Protein AF-A0A9E1S260-F1 (afdb_monomer_lite)

Sequence (107 aa):
MAHVCSTALVRCMDFRLGSAVREYLEANNLYNDVDIISLAGAAKDIAQTDDSVAETQVDLSKKLHDIKTVILMNHTDCGGYGGRAAFDSDEAEREGHVADMRAAKAK

Foldseek 3Di:
DQQAAAEEEFEEQDPVCVVVVQVVCVVVVRVSRYHYHYHAPGLLQLLPDDPGPNVVVVVVNCVRHVYDYYHTDYDAQGVSCVGPVNAPDPVRRVVVSVVSNVSSVVD

Secondary structure (DSSP, 8-state):
-----SEEEEEE--GGGHHHHHHHHHHTT-TTSEEEEEETTTHHHHHH-TT-HHHHHHHHHHHHH---EEEEE--SS-GGGT-GGGSSSHHHHHHHHHHHHHHHHT-

Structure (mmCIF, N/CA/C/O backbone):
data_AF-A0A9E1S260-F1
#
_entry.id   AF-A0A9E1S260-F1
#
loop_
_atom_site.group_PDB
_atom_site.id
_atom_site.type_symbol
_atom_site.label_atom_id
_atom_site.label_alt_id
_atom_site.label_comp_id
_atom_site.label_asym_id
_atom_site.label_entity_id
_atom_site.label_seq_id
_atom_site.pdbx_PDB_ins_code
_atom_site.Cartn_x
_atom_site.Cartn_y
_atom_site.Cartn_z
_atom_site.occupancy
_atom_site.B_iso_or_equiv
_atom_site.auth_seq_id
_atom_site.auth_comp_id
_atom_site.auth_asym_id
_atom_site.auth_atom_id
_atom_site.pdbx_PDB_model_num
ATOM 1 N N . MET A 1 1 ? -17.885 10.701 20.171 1.00 54.41 1 MET A N 1
ATOM 2 C CA . MET A 1 1 ? -18.182 9.776 19.057 1.00 54.41 1 MET A CA 1
ATOM 3 C C . MET A 1 1 ? -16.866 9.141 18.661 1.00 54.41 1 MET A C 1
ATOM 5 O O . MET A 1 1 ? -15.890 9.873 18.586 1.00 54.41 1 MET A O 1
ATOM 9 N N . ALA A 1 2 ? -16.804 7.817 18.529 1.00 75.38 2 ALA A N 1
ATOM 10 C CA . ALA A 1 2 ? -15.594 7.166 18.034 1.00 75.38 2 ALA A CA 1
ATOM 11 C C . ALA A 1 2 ? -15.481 7.452 16.528 1.00 75.38 2 ALA A C 1
ATOM 13 O O . ALA A 1 2 ? -16.456 7.263 15.803 1.00 75.38 2 ALA A O 1
ATOM 14 N N . HIS A 1 3 ? -14.337 7.970 16.086 1.00 89.62 3 HIS A N 1
ATOM 15 C CA . HIS A 1 3 ? -14.025 8.117 14.667 1.00 89.62 3 HIS A CA 1
ATOM 16 C C . HIS A 1 3 ? -13.455 6.777 14.209 1.00 89.62 3 HIS A C 1
ATOM 18 O O . HIS A 1 3 ? -12.332 6.456 14.576 1.00 89.62 3 HIS A O 1
ATOM 24 N N . VAL A 1 4 ? -14.256 5.966 13.516 1.00 95.94 4 VAL A N 1
ATOM 25 C CA . VAL A 1 4 ? -13.876 4.606 13.100 1.00 95.94 4 VAL A CA 1
ATOM 26 C C . VAL A 1 4 ? -13.936 4.463 11.587 1.00 95.94 4 VAL A C 1
ATOM 28 O O . VAL A 1 4 ? -14.765 5.110 10.945 1.00 95.94 4 VAL A O 1
ATOM 31 N N . CYS A 1 5 ? -13.082 3.599 11.046 1.00 97.56 5 CYS A N 1
ATOM 32 C CA . CYS A 1 5 ? -13.127 3.142 9.662 1.00 97.56 5 CYS A CA 1
ATOM 33 C C . CYS A 1 5 ? -12.749 1.655 9.595 1.00 97.56 5 CYS A C 1
ATOM 35 O O . CYS A 1 5 ? -12.071 1.129 10.477 1.00 97.56 5 CYS A O 1
ATOM 37 N N . SER A 1 6 ? -13.214 0.939 8.575 1.00 97.75 6 SER A N 1
ATOM 38 C CA . SER A 1 6 ? -13.003 -0.510 8.477 1.00 97.75 6 SER A CA 1
ATOM 39 C C . SER A 1 6 ? -11.618 -0.891 7.955 1.00 97.75 6 SER A C 1
ATOM 41 O O . SER A 1 6 ? -11.148 -2.007 8.211 1.00 97.75 6 SER A O 1
ATOM 43 N N . THR A 1 7 ? -10.970 0.009 7.213 1.00 98.56 7 THR A N 1
ATOM 44 C CA . THR A 1 7 ? -9.842 -0.338 6.346 1.00 98.56 7 THR A CA 1
ATOM 45 C C . THR A 1 7 ? -8.699 0.671 6.440 1.00 98.56 7 THR A C 1
ATOM 47 O O . THR A 1 7 ? -8.925 1.871 6.534 1.00 98.56 7 THR A O 1
ATOM 50 N N . ALA A 1 8 ? -7.458 0.202 6.321 1.00 98.50 8 ALA A N 1
ATOM 51 C CA . ALA A 1 8 ? -6.319 1.038 5.951 1.00 98.50 8 ALA A CA 1
ATOM 52 C C . ALA A 1 8 ? -5.777 0.624 4.580 1.00 98.50 8 ALA A C 1
ATOM 54 O O . ALA A 1 8 ? -5.583 -0.559 4.304 1.00 98.50 8 ALA A O 1
ATOM 55 N N . LEU A 1 9 ? -5.514 1.602 3.720 1.00 98.62 9 LEU A N 1
ATOM 56 C CA . LEU A 1 9 ? -4.864 1.431 2.427 1.00 98.62 9 LEU A CA 1
ATOM 57 C C . LEU A 1 9 ? -3.422 1.930 2.518 1.00 98.62 9 LEU A C 1
ATOM 59 O O . LEU A 1 9 ? -3.195 3.126 2.685 1.00 98.62 9 LEU A O 1
ATOM 63 N N . VAL A 1 10 ? -2.455 1.039 2.321 1.00 98.38 10 VAL A N 1
ATOM 64 C CA . VAL A 1 10 ? -1.041 1.384 2.150 1.00 98.38 10 VAL A CA 1
ATOM 65 C C . VAL A 1 10 ? -0.737 1.472 0.658 1.00 98.38 10 VAL A C 1
ATOM 67 O O . VAL A 1 10 ? -0.812 0.473 -0.062 1.00 98.38 10 VAL A O 1
ATOM 70 N N . ARG A 1 11 ? -0.389 2.671 0.182 1.00 97.69 11 ARG A N 1
ATOM 71 C CA . ARG A 1 11 ? -0.106 2.948 -1.234 1.00 97.69 11 ARG A CA 1
ATOM 72 C C . ARG A 1 11 ? 1.161 3.773 -1.435 1.00 97.69 11 ARG A C 1
ATOM 74 O O . ARG A 1 11 ? 1.639 4.453 -0.528 1.00 97.69 11 ARG A O 1
ATOM 81 N N . CYS A 1 12 ? 1.671 3.766 -2.668 1.00 97.69 12 CYS A N 1
ATOM 82 C CA . CYS A 1 12 ? 2.818 4.601 -3.027 1.00 97.69 12 CYS A CA 1
ATOM 83 C C . CYS A 1 12 ? 2.397 6.069 -3.039 1.00 97.69 12 CYS A C 1
ATOM 85 O O . CYS A 1 12 ? 1.310 6.333 -3.529 1.00 97.69 12 CYS A O 1
ATOM 87 N N . MET A 1 13 ? 3.226 7.029 -2.632 1.00 97.38 13 MET A N 1
ATOM 88 C CA . MET A 1 13 ? 2.895 8.468 -2.692 1.00 97.38 13 MET A CA 1
ATOM 89 C C . MET A 1 13 ? 2.806 9.090 -4.097 1.00 97.38 13 MET A C 1
ATOM 91 O O . MET A 1 13 ? 2.535 10.280 -4.231 1.00 97.38 13 MET A O 1
ATOM 95 N N . ASP A 1 14 ? 3.020 8.298 -5.147 1.00 97.81 14 ASP A N 1
ATOM 96 C CA . ASP A 1 14 ? 3.030 8.746 -6.539 1.00 97.81 14 ASP A CA 1
ATOM 97 C C . ASP A 1 14 ? 1.732 9.472 -6.949 1.00 97.81 14 ASP A C 1
ATOM 99 O O . ASP A 1 14 ? 0.638 8.900 -6.949 1.00 97.81 14 ASP A O 1
ATOM 103 N N . PHE A 1 15 ? 1.828 10.750 -7.319 1.00 96.75 15 PHE A N 1
ATOM 104 C CA . PHE A 1 15 ? 0.655 11.579 -7.618 1.00 96.75 15 PHE A CA 1
ATOM 105 C C . PHE A 1 15 ? -0.159 11.074 -8.823 1.00 96.75 15 PHE A C 1
ATOM 107 O O . PHE A 1 15 ? -1.346 11.387 -8.923 1.00 96.75 15 PHE A O 1
ATOM 114 N N . ARG A 1 16 ? 0.439 10.260 -9.706 1.00 97.12 16 ARG A N 1
ATOM 115 C CA . ARG A 1 16 ? -0.215 9.712 -10.907 1.00 97.12 16 ARG A CA 1
ATOM 116 C C . ARG A 1 16 ? -1.378 8.770 -10.573 1.00 97.12 16 ARG A C 1
ATOM 118 O O . ARG A 1 16 ? -2.234 8.542 -11.417 1.00 97.12 16 ARG A O 1
ATOM 125 N N . LEU A 1 17 ? -1.431 8.241 -9.349 1.00 96.94 17 LEU A N 1
ATOM 126 C CA . LEU A 1 17 ? -2.393 7.205 -8.951 1.00 96.94 17 LEU A CA 1
ATOM 127 C C . LEU A 1 17 ? -3.707 7.751 -8.376 1.00 96.94 17 LEU A C 1
ATOM 129 O O . LEU A 1 17 ? -4.602 6.968 -8.073 1.00 96.94 17 LEU A O 1
ATOM 133 N N . GLY A 1 18 ? -3.831 9.068 -8.174 1.00 96.56 18 GLY A N 1
ATOM 134 C CA . GLY A 1 18 ? -4.938 9.652 -7.405 1.00 96.56 18 GLY A CA 1
ATOM 135 C C . GLY A 1 18 ? -6.335 9.267 -7.908 1.00 96.56 18 GLY A C 1
ATOM 136 O O . GLY A 1 18 ? -7.182 8.879 -7.105 1.00 96.56 18 GLY A O 1
ATOM 137 N N . SER A 1 19 ? -6.567 9.329 -9.224 1.00 97.62 19 SER A N 1
ATOM 138 C CA . SER A 1 19 ? -7.852 8.952 -9.831 1.00 97.62 19 SER A CA 1
ATOM 139 C C . SER A 1 19 ? -8.129 7.456 -9.705 1.00 97.62 19 SER A C 1
ATOM 141 O O . SER A 1 19 ? -9.170 7.078 -9.180 1.00 97.62 19 SER A O 1
ATOM 143 N N . ALA A 1 20 ? -7.171 6.610 -10.090 1.00 97.56 20 ALA A N 1
ATOM 144 C CA . ALA A 1 20 ? -7.318 5.156 -10.046 1.00 97.56 20 ALA A CA 1
ATOM 145 C C . ALA A 1 20 ? -7.564 4.630 -8.619 1.00 97.56 20 ALA A C 1
ATOM 147 O O . ALA A 1 20 ? -8.391 3.745 -8.412 1.00 97.56 20 ALA A O 1
ATOM 148 N N . VAL A 1 21 ? -6.888 5.204 -7.615 1.00 97.94 21 VAL A N 1
ATOM 149 C CA . VAL A 1 21 ? -7.112 4.865 -6.199 1.00 97.94 21 VAL A CA 1
ATOM 150 C C . VAL A 1 21 ? -8.523 5.249 -5.771 1.00 97.94 21 VAL A C 1
ATOM 152 O O . VAL A 1 21 ? -9.204 4.453 -5.129 1.00 97.94 21 VAL A O 1
ATOM 155 N N . ARG A 1 22 ? -8.982 6.454 -6.127 1.00 97.94 22 ARG A N 1
ATOM 156 C CA . ARG A 1 22 ? -10.341 6.898 -5.807 1.00 97.94 22 ARG A CA 1
ATOM 157 C C . ARG A 1 22 ? -11.387 5.978 -6.435 1.00 97.94 22 ARG A C 1
ATOM 159 O O . ARG A 1 22 ? -12.277 5.528 -5.724 1.00 97.94 22 ARG A O 1
ATOM 166 N N . GLU A 1 23 ? -11.251 5.682 -7.724 1.00 98.38 23 GLU A N 1
ATOM 167 C CA . GLU A 1 23 ? -12.161 4.794 -8.455 1.00 98.38 23 GLU A CA 1
ATOM 168 C C . GLU A 1 23 ? -12.214 3.401 -7.817 1.00 98.38 23 GLU A C 1
ATOM 170 O O . GLU A 1 23 ? -13.298 2.862 -7.601 1.00 98.38 23 GLU A O 1
ATOM 175 N N . TYR A 1 24 ? -11.061 2.842 -7.433 1.00 98.44 24 TYR A N 1
ATOM 176 C CA . TYR A 1 24 ? -10.999 1.573 -6.707 1.00 98.44 24 TYR A CA 1
ATOM 177 C C . TYR A 1 24 ? -11.749 1.638 -5.369 1.00 98.44 24 TYR A C 1
ATOM 179 O O . TYR A 1 24 ? -12.520 0.733 -5.050 1.00 98.44 24 TYR A O 1
ATOM 187 N N . LEU A 1 25 ? -11.546 2.695 -4.577 1.00 98.44 25 LEU A N 1
ATOM 188 C CA . LEU A 1 25 ? -12.208 2.848 -3.280 1.00 98.44 25 LEU A CA 1
ATOM 189 C C . LEU A 1 25 ? -13.726 3.008 -3.425 1.00 98.44 25 LEU A C 1
ATOM 191 O O . LEU A 1 25 ? -14.474 2.379 -2.680 1.00 98.44 25 LEU A O 1
ATOM 195 N N . GLU A 1 26 ? -14.188 3.812 -4.383 1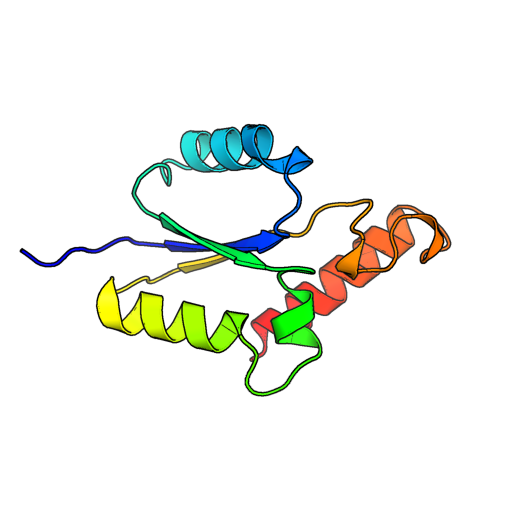.00 98.44 26 GLU A N 1
ATOM 196 C CA . GLU A 1 26 ? -15.616 3.993 -4.668 1.00 98.44 26 GLU A CA 1
ATOM 197 C C . GLU A 1 26 ? -16.255 2.676 -5.138 1.00 98.44 26 GLU A C 1
ATOM 199 O O . GLU A 1 26 ? -17.275 2.264 -4.587 1.00 98.44 26 GLU A O 1
ATOM 204 N N . ALA A 1 27 ? -15.615 1.956 -6.068 1.00 98.38 27 ALA A N 1
ATOM 205 C CA . ALA A 1 27 ? -16.106 0.673 -6.579 1.00 98.38 27 ALA A CA 1
ATOM 206 C C . ALA A 1 27 ? -16.219 -0.419 -5.498 1.00 98.38 27 ALA A C 1
ATOM 208 O O . ALA A 1 27 ? -17.024 -1.339 -5.634 1.00 98.38 27 ALA A O 1
ATOM 209 N N . ASN A 1 28 ? -15.435 -0.313 -4.421 1.00 98.00 28 ASN A N 1
ATOM 210 C CA . ASN A 1 28 ? -15.451 -1.250 -3.296 1.00 98.00 28 ASN A CA 1
ATOM 211 C C . ASN A 1 28 ? -16.228 -0.730 -2.070 1.00 98.00 28 ASN A C 1
ATOM 213 O O . ASN A 1 28 ? -16.196 -1.375 -1.027 1.00 98.00 28 ASN A O 1
ATOM 217 N N . ASN A 1 29 ? -16.942 0.401 -2.173 1.00 97.88 29 ASN A N 1
ATOM 218 C CA . ASN A 1 29 ? -17.642 1.058 -1.054 1.00 97.88 29 ASN A CA 1
ATOM 219 C C . ASN A 1 29 ? -16.732 1.411 0.140 1.00 97.88 29 ASN A C 1
ATOM 221 O O . ASN A 1 29 ? -17.187 1.477 1.277 1.00 97.88 29 ASN A O 1
ATOM 225 N N . LEU A 1 30 ? -15.447 1.648 -0.121 1.00 98.00 30 LEU A N 1
ATOM 226 C CA . LEU A 1 30 ? -14.448 2.031 0.880 1.00 98.00 30 LEU A CA 1
ATOM 227 C C . LEU A 1 30 ? -14.213 3.544 0.917 1.00 98.00 30 LEU A C 1
ATOM 229 O O . LEU A 1 30 ? -13.504 4.047 1.785 1.00 98.00 30 LEU A O 1
ATOM 233 N N . TYR A 1 31 ? -14.770 4.295 -0.036 1.00 95.31 31 TYR A N 1
ATOM 234 C CA . TYR A 1 31 ? -14.636 5.747 -0.069 1.00 95.31 31 TYR A CA 1
ATOM 235 C C . TYR A 1 31 ? -15.288 6.368 1.180 1.00 95.31 31 TYR A C 1
ATOM 237 O O . TYR A 1 31 ? -16.496 6.255 1.372 1.00 95.31 31 TYR A O 1
ATOM 245 N N . ASN A 1 32 ? -14.477 7.032 2.014 1.00 95.62 32 ASN A N 1
ATOM 246 C CA . ASN A 1 32 ? -14.793 7.519 3.373 1.00 95.62 32 ASN A CA 1
ATOM 247 C C . ASN A 1 32 ? -14.861 6.459 4.493 1.00 95.62 32 ASN A C 1
ATOM 249 O O . ASN A 1 32 ? -15.175 6.819 5.623 1.00 95.62 32 ASN A O 1
ATOM 253 N N . ASP A 1 33 ? -14.527 5.198 4.221 1.00 97.75 33 ASP A N 1
ATOM 254 C CA . ASP A 1 33 ? -14.385 4.126 5.223 1.00 97.75 33 ASP A CA 1
ATOM 255 C C . ASP A 1 33 ? -12.956 3.546 5.204 1.00 97.75 33 ASP A C 1
ATOM 257 O O . ASP A 1 33 ? -12.726 2.339 5.313 1.00 97.75 33 ASP A O 1
ATOM 261 N N . VAL A 1 34 ? -11.970 4.427 4.998 1.00 98.38 34 VAL A N 1
ATOM 262 C CA . VAL A 1 34 ? -10.570 4.040 4.823 1.00 98.38 34 VAL A CA 1
ATOM 263 C C . VAL A 1 34 ? -9.597 5.114 5.307 1.00 98.38 34 VAL A C 1
ATOM 265 O O . VAL A 1 34 ? -9.750 6.292 4.982 1.00 98.38 34 VAL A O 1
ATOM 268 N N . ASP A 1 35 ? -8.545 4.694 6.004 1.00 98.44 35 ASP A N 1
ATOM 269 C CA . ASP A 1 35 ? -7.340 5.499 6.205 1.00 98.44 35 ASP A CA 1
ATOM 270 C C . ASP A 1 35 ? -6.372 5.297 5.037 1.00 98.44 35 ASP A C 1
ATOM 272 O O . ASP A 1 35 ? -6.018 4.168 4.700 1.00 98.44 35 ASP A O 1
ATOM 276 N N . ILE A 1 36 ? -5.906 6.380 4.411 1.00 98.06 36 ILE A N 1
ATOM 277 C CA . ILE A 1 36 ? -4.966 6.302 3.283 1.00 98.06 36 ILE A CA 1
ATOM 278 C C . ILE A 1 36 ? -3.558 6.637 3.771 1.00 98.06 36 ILE A C 1
ATOM 280 O O . ILE A 1 36 ? -3.226 7.796 4.017 1.00 98.06 36 ILE A O 1
ATOM 284 N N . ILE A 1 37 ? -2.712 5.616 3.850 1.00 98.25 37 ILE A N 1
ATOM 285 C CA . ILE A 1 37 ? -1.308 5.717 4.235 1.00 98.25 37 ILE A CA 1
ATOM 286 C C . ILE A 1 37 ? -0.476 5.755 2.949 1.00 98.25 37 ILE A C 1
ATOM 288 O O . ILE A 1 37 ? -0.472 4.817 2.150 1.00 98.25 37 ILE A O 1
ATOM 292 N N . SER A 1 38 ? 0.207 6.875 2.723 1.00 97.50 38 SER A N 1
ATOM 293 C CA . SER A 1 38 ? 0.846 7.197 1.446 1.00 97.50 38 SER A CA 1
ATOM 294 C C . SER A 1 38 ? 2.343 7.448 1.630 1.00 97.50 38 SER A C 1
ATOM 296 O O . SER A 1 38 ? 2.731 8.489 2.154 1.00 97.50 38 SER A O 1
ATOM 298 N N . LEU A 1 39 ? 3.181 6.511 1.179 1.00 96.38 39 LEU A N 1
ATOM 299 C CA . LEU A 1 39 ? 4.641 6.527 1.367 1.00 96.38 39 LEU A CA 1
ATOM 300 C C . LEU A 1 39 ? 5.388 6.031 0.123 1.00 96.38 39 LEU A C 1
ATOM 302 O O . LEU A 1 39 ? 4.813 5.359 -0.724 1.00 96.38 39 LEU A O 1
ATOM 306 N N . ALA A 1 40 ? 6.670 6.359 -0.031 1.00 96.06 40 ALA A N 1
ATOM 307 C CA . ALA A 1 40 ? 7.467 5.863 -1.156 1.00 96.06 40 ALA A CA 1
ATOM 308 C C . ALA A 1 40 ? 7.577 4.325 -1.120 1.00 96.06 40 ALA A C 1
ATOM 310 O O . ALA A 1 40 ? 7.920 3.757 -0.092 1.00 96.06 40 ALA A O 1
ATOM 311 N N . GLY A 1 41 ? 7.292 3.641 -2.233 1.00 92.81 41 GLY A N 1
ATOM 312 C CA . GLY A 1 41 ? 7.455 2.181 -2.336 1.00 92.81 41 GLY A CA 1
ATOM 313 C C . GLY A 1 41 ? 6.373 1.328 -1.653 1.00 92.81 41 GLY A C 1
ATOM 314 O O . GLY A 1 41 ? 6.340 0.122 -1.892 1.00 92.81 41 GLY A O 1
ATOM 315 N N . ALA A 1 42 ? 5.446 1.925 -0.893 1.00 94.50 42 ALA A N 1
ATOM 316 C CA . ALA A 1 42 ? 4.274 1.248 -0.322 1.00 94.50 42 ALA A CA 1
ATOM 317 C C . ALA A 1 42 ? 4.629 -0.036 0.454 1.00 94.50 42 ALA A C 1
ATOM 319 O O . ALA A 1 42 ? 5.313 0.030 1.469 1.00 94.50 42 ALA A O 1
ATOM 320 N N . ALA A 1 43 ? 4.206 -1.205 -0.045 1.00 95.50 43 ALA A N 1
ATOM 321 C CA . ALA A 1 43 ? 4.479 -2.507 0.562 1.00 95.50 43 ALA A CA 1
ATOM 322 C C . ALA A 1 43 ? 5.979 -2.816 0.705 1.00 95.50 43 ALA A C 1
ATOM 324 O O . ALA A 1 43 ? 6.345 -3.614 1.562 1.00 95.50 43 ALA A O 1
ATOM 325 N N . LYS A 1 44 ? 6.841 -2.170 -0.096 1.00 96.69 44 LYS A N 1
ATOM 326 C CA . LYS A 1 44 ? 8.299 -2.318 -0.001 1.00 96.69 44 LYS A CA 1
ATOM 327 C C . LYS A 1 44 ? 8.826 -1.925 1.375 1.00 96.69 44 LYS A C 1
ATOM 329 O O . LYS A 1 44 ? 9.722 -2.589 1.880 1.00 96.69 44 LYS A O 1
ATOM 334 N N . ASP A 1 45 ? 8.269 -0.863 1.961 1.00 96.56 45 ASP A N 1
ATOM 335 C CA . ASP A 1 45 ? 8.684 -0.365 3.276 1.00 96.56 45 ASP A CA 1
ATOM 336 C C . ASP A 1 45 ? 8.502 -1.453 4.341 1.00 96.56 45 ASP A C 1
ATOM 338 O O . ASP A 1 45 ? 9.443 -1.784 5.047 1.00 96.56 45 ASP A O 1
ATOM 342 N N . ILE A 1 46 ? 7.336 -2.104 4.352 1.00 96.38 46 ILE A N 1
ATOM 343 C CA . ILE A 1 46 ? 7.031 -3.221 5.259 1.00 96.38 46 ILE A CA 1
ATOM 344 C C . ILE A 1 46 ? 7.915 -4.437 4.943 1.00 96.38 46 ILE A C 1
ATOM 346 O O . ILE A 1 46 ? 8.482 -5.068 5.833 1.00 96.38 46 ILE A O 1
ATOM 350 N N . ALA A 1 47 ? 8.033 -4.790 3.662 1.00 96.94 47 ALA A N 1
ATOM 351 C CA . ALA A 1 47 ? 8.720 -6.005 3.236 1.00 96.94 47 ALA A CA 1
ATOM 352 C C . ALA A 1 47 ? 10.229 -5.985 3.526 1.00 96.94 47 ALA A C 1
ATOM 354 O O . ALA A 1 47 ? 10.802 -7.033 3.818 1.00 96.94 47 ALA A O 1
ATOM 355 N N . GLN A 1 48 ? 10.871 -4.818 3.423 1.00 95.44 48 GLN A N 1
ATOM 356 C CA . GLN A 1 48 ? 12.334 -4.695 3.403 1.00 95.44 48 GLN A CA 1
ATOM 357 C C . GLN A 1 48 ? 12.915 -3.907 4.583 1.00 95.44 48 GLN A C 1
ATOM 359 O O . GLN A 1 48 ? 14.136 -3.884 4.741 1.00 95.44 48 GLN A O 1
ATOM 364 N N . THR A 1 49 ? 12.072 -3.292 5.415 1.00 94.81 49 THR A N 1
ATOM 365 C CA . THR A 1 49 ? 12.489 -2.544 6.606 1.00 94.81 49 THR A CA 1
ATOM 366 C C . THR A 1 49 ? 11.843 -3.156 7.843 1.00 94.81 49 THR A C 1
ATOM 368 O O . THR A 1 49 ? 10.658 -3.483 7.829 1.00 94.81 49 THR A O 1
ATOM 371 N N . ASP A 1 50 ? 12.612 -3.326 8.915 1.00 91.50 50 ASP A N 1
ATOM 372 C CA . ASP A 1 50 ? 12.068 -3.667 10.232 1.00 91.50 50 ASP A CA 1
ATOM 373 C C . ASP A 1 50 ? 11.623 -2.393 10.953 1.00 91.50 50 ASP A C 1
ATOM 375 O O . ASP A 1 50 ? 12.260 -1.349 10.804 1.00 91.50 50 ASP A O 1
ATOM 379 N N . ASP A 1 51 ? 10.527 -2.474 11.711 1.00 89.31 51 ASP A N 1
ATOM 380 C CA . ASP A 1 51 ? 9.879 -1.318 12.347 1.00 89.31 51 ASP A CA 1
ATOM 381 C C . ASP A 1 51 ? 9.545 -0.207 11.332 1.00 89.31 51 ASP A C 1
ATOM 383 O O . ASP A 1 51 ? 9.835 0.979 11.532 1.00 89.31 51 ASP A O 1
ATOM 387 N N . SER A 1 52 ? 8.956 -0.601 10.198 1.00 95.75 52 SER A N 1
ATOM 388 C CA . SER A 1 52 ? 8.704 0.307 9.083 1.00 95.75 52 SER A CA 1
ATOM 389 C C . SER A 1 52 ? 7.724 1.433 9.446 1.00 95.75 52 SER A C 1
ATOM 391 O O . SER A 1 52 ? 6.882 1.333 10.353 1.00 95.75 52 SER A O 1
ATOM 393 N N . VAL A 1 53 ? 7.800 2.545 8.706 1.00 96.19 53 VAL A N 1
ATOM 394 C CA . VAL A 1 53 ? 6.868 3.667 8.896 1.00 96.19 53 VAL A CA 1
ATOM 395 C C . VAL A 1 53 ? 5.449 3.211 8.568 1.00 96.19 53 VAL A C 1
ATOM 397 O O . VAL A 1 53 ? 4.509 3.580 9.273 1.00 96.19 53 VAL A O 1
ATOM 400 N N . ALA A 1 54 ? 5.289 2.386 7.533 1.00 97.12 54 ALA A N 1
ATOM 401 C CA . ALA A 1 54 ? 4.006 1.809 7.163 1.00 97.12 54 ALA A CA 1
ATOM 402 C C . ALA A 1 54 ? 3.390 0.961 8.288 1.00 97.12 54 ALA A C 1
ATOM 404 O O . ALA A 1 54 ? 2.224 1.183 8.614 1.00 97.12 54 ALA A O 1
ATOM 405 N N . GLU A 1 55 ? 4.152 0.059 8.917 1.00 96.75 55 GLU A N 1
ATOM 406 C CA . GLU A 1 55 ? 3.681 -0.734 10.068 1.00 96.75 55 GLU A CA 1
ATOM 407 C C . GLU A 1 55 ? 3.236 0.172 11.218 1.00 96.75 55 GLU A C 1
ATOM 409 O O . GLU A 1 55 ? 2.119 0.046 11.718 1.00 96.75 55 GLU A O 1
ATOM 414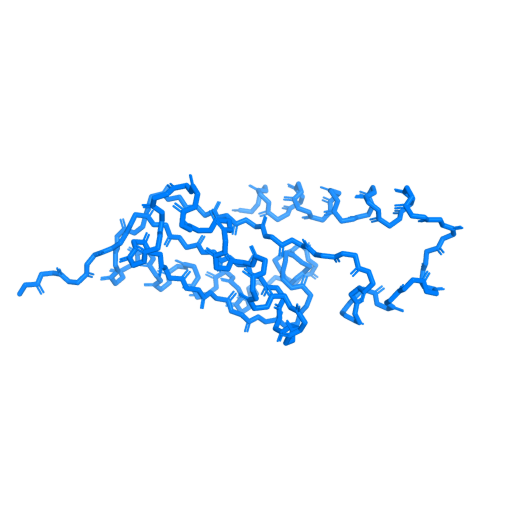 N N . THR A 1 56 ? 4.054 1.174 11.551 1.0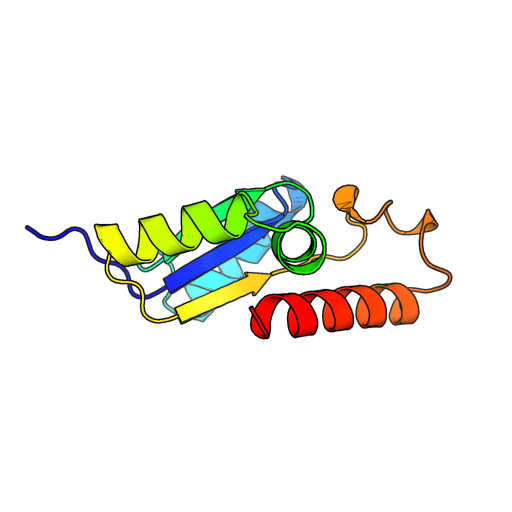0 97.38 56 THR A N 1
ATOM 415 C CA . THR A 1 56 ? 3.740 2.135 12.616 1.00 97.38 56 THR A CA 1
ATOM 416 C C . THR A 1 56 ? 2.422 2.878 12.356 1.00 97.38 56 THR A C 1
ATOM 418 O O . THR A 1 56 ? 1.632 3.101 13.277 1.00 97.38 56 THR A O 1
ATOM 421 N N . GLN A 1 57 ? 2.154 3.279 11.108 1.00 98.06 57 GLN A N 1
ATOM 422 C CA . GLN A 1 57 ? 0.905 3.961 10.751 1.00 98.06 57 GLN A CA 1
ATOM 423 C C . GLN A 1 57 ? -0.299 3.010 10.723 1.00 98.06 57 GLN A C 1
ATOM 425 O O . GLN A 1 57 ? -1.391 3.408 11.127 1.00 98.06 57 GLN A O 1
ATOM 430 N N . VAL A 1 58 ? -0.116 1.759 10.290 1.00 97.69 58 VAL A N 1
ATOM 431 C CA . VAL A 1 58 ? -1.167 0.729 10.340 1.00 97.69 58 VAL A CA 1
ATOM 432 C C . VAL A 1 58 ? -1.560 0.433 11.788 1.00 97.69 58 VAL A C 1
ATOM 434 O O . VAL A 1 58 ? -2.751 0.407 12.105 1.00 97.69 58 VAL A O 1
ATOM 437 N N . ASP A 1 59 ? -0.589 0.296 12.689 1.00 97.38 59 ASP A N 1
ATOM 438 C CA . ASP A 1 59 ? -0.845 0.103 14.119 1.00 97.38 59 ASP A CA 1
ATOM 439 C C . ASP A 1 59 ? -1.569 1.296 14.743 1.00 97.38 59 ASP A C 1
ATOM 441 O O . ASP A 1 59 ? -2.481 1.131 15.563 1.00 97.38 59 ASP A O 1
ATOM 445 N N . LEU A 1 60 ? -1.209 2.513 14.331 1.00 97.75 60 LEU A N 1
ATOM 446 C CA . LEU A 1 60 ? -1.895 3.719 14.772 1.00 97.75 60 LEU A CA 1
ATOM 447 C C . LEU A 1 60 ? -3.345 3.760 14.273 1.00 97.75 60 LEU A C 1
ATOM 449 O O . LEU A 1 60 ? -4.244 4.0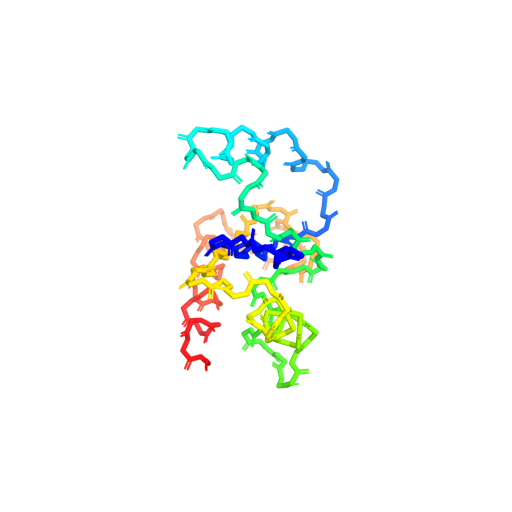42 15.065 1.00 97.75 60 LEU A O 1
ATOM 453 N N . SER A 1 61 ? -3.579 3.430 13.002 1.00 97.94 61 SER A N 1
ATOM 454 C CA . SER A 1 61 ? -4.917 3.323 12.408 1.00 97.94 61 SER A CA 1
ATOM 455 C C . SER A 1 61 ? -5.768 2.279 13.142 1.00 97.94 61 SER A C 1
ATOM 457 O O . SER A 1 61 ? -6.896 2.561 13.548 1.00 97.94 61 SER A O 1
ATOM 459 N N . LYS A 1 62 ? -5.197 1.110 13.465 1.00 97.69 62 LYS A N 1
ATOM 460 C CA . LYS A 1 62 ? -5.856 0.074 14.278 1.00 97.69 62 LYS A CA 1
ATOM 461 C C . LYS A 1 62 ? -6.215 0.579 15.671 1.00 97.69 62 LYS A C 1
ATOM 463 O O . LYS A 1 62 ? -7.310 0.320 16.158 1.00 97.69 62 LYS A O 1
ATOM 468 N N . LYS A 1 63 ? -5.307 1.306 16.321 1.00 97.56 63 LYS A N 1
ATOM 469 C CA . LYS A 1 63 ? -5.517 1.834 17.673 1.00 97.56 63 LYS A CA 1
ATOM 470 C C . LYS A 1 63 ? -6.558 2.954 17.721 1.00 97.56 63 LYS A C 1
ATOM 472 O O . LYS A 1 63 ? -7.319 3.018 18.684 1.00 97.56 63 LYS A O 1
ATOM 477 N N . LEU A 1 64 ? -6.539 3.869 16.752 1.00 97.38 64 LEU A N 1
ATOM 478 C CA . LEU A 1 64 ? -7.356 5.084 16.780 1.00 97.38 64 LEU A CA 1
ATOM 479 C C . LEU A 1 64 ? -8.705 4.914 16.084 1.00 97.38 64 LEU A C 1
ATOM 481 O O . LEU A 1 64 ? -9.690 5.465 16.572 1.00 97.38 64 LEU A O 1
ATOM 485 N N . HIS A 1 65 ? -8.746 4.169 14.979 1.00 98.00 65 HIS A N 1
ATOM 486 C CA . HIS A 1 65 ? -9.919 4.052 14.110 1.00 98.00 65 HIS A CA 1
ATOM 487 C C . HIS A 1 65 ? -10.486 2.623 14.021 1.00 98.00 65 HIS A C 1
ATOM 489 O O . HIS A 1 65 ? -11.493 2.413 13.352 1.00 98.00 65 HIS A O 1
ATOM 495 N N . ASP A 1 66 ? -9.898 1.660 14.741 1.00 97.31 66 ASP A N 1
ATOM 496 C CA . ASP A 1 66 ? -10.369 0.270 14.870 1.00 97.31 66 ASP A CA 1
ATOM 497 C C . ASP A 1 66 ? -10.498 -0.508 13.543 1.00 97.31 66 ASP A C 1
ATOM 499 O O . ASP A 1 66 ? -11.377 -1.364 13.388 1.00 97.31 66 ASP A O 1
ATOM 503 N N . ILE A 1 67 ? -9.586 -0.253 12.596 1.00 98.25 67 ILE A N 1
ATOM 504 C CA . ILE A 1 67 ? -9.546 -0.970 11.314 1.00 98.25 67 ILE A CA 1
ATOM 505 C C . ILE A 1 67 ? -9.474 -2.492 11.496 1.00 98.25 67 ILE A C 1
ATOM 507 O O . ILE A 1 67 ? -8.852 -3.023 12.422 1.00 98.25 67 ILE A O 1
ATOM 511 N N . LYS A 1 68 ? -10.089 -3.212 10.556 1.00 97.94 68 LYS A N 1
ATOM 512 C CA . LYS A 1 68 ? -10.105 -4.683 10.498 1.00 97.94 68 LYS A CA 1
ATOM 513 C C . LYS A 1 68 ? -9.386 -5.235 9.273 1.00 97.94 68 LYS A C 1
ATOM 515 O O . LYS A 1 68 ? -9.026 -6.410 9.266 1.00 97.94 68 LYS A O 1
ATOM 520 N N . THR A 1 69 ? -9.167 -4.395 8.264 1.00 98.25 69 THR A N 1
ATOM 521 C CA . THR A 1 69 ? -8.578 -4.791 6.983 1.00 98.25 69 THR A CA 1
ATOM 522 C C . THR A 1 69 ? -7.424 -3.869 6.617 1.00 98.25 69 THR A C 1
ATOM 524 O O . THR A 1 69 ? -7.527 -2.653 6.753 1.00 98.25 69 THR A O 1
ATOM 527 N N . VAL A 1 70 ? -6.339 -4.443 6.099 1.00 98.31 70 VAL A N 1
ATOM 528 C CA . VAL A 1 70 ? -5.236 -3.695 5.483 1.00 98.31 70 VAL A CA 1
ATOM 529 C C . VAL A 1 70 ? -5.158 -4.080 4.011 1.00 98.31 70 VAL A C 1
ATOM 531 O O . VAL A 1 70 ? -5.099 -5.263 3.674 1.00 98.31 70 VAL A O 1
ATOM 534 N N . ILE A 1 71 ? -5.162 -3.082 3.131 1.00 98.3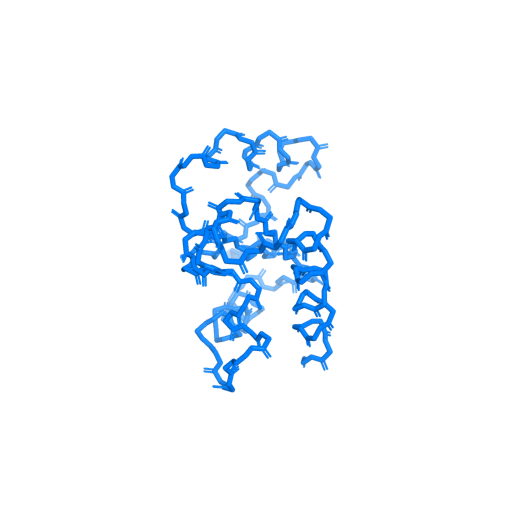1 71 ILE A N 1
ATOM 535 C CA . ILE A 1 71 ? -4.974 -3.240 1.690 1.00 98.31 71 ILE A CA 1
ATOM 536 C C . ILE A 1 71 ? -3.581 -2.727 1.340 1.00 98.31 71 ILE A C 1
ATOM 538 O O . ILE A 1 71 ? -3.257 -1.572 1.607 1.00 98.31 71 ILE A O 1
ATOM 542 N N . LEU A 1 72 ? -2.774 -3.570 0.700 1.00 97.94 72 LEU A N 1
ATOM 543 C CA . LEU A 1 72 ? -1.507 -3.166 0.098 1.00 97.94 72 LEU A CA 1
ATOM 544 C C . LEU A 1 72 ? -1.731 -2.908 -1.392 1.00 97.94 72 LEU A C 1
ATOM 546 O O . LEU A 1 72 ? -2.241 -3.778 -2.099 1.00 97.94 72 LEU A O 1
ATOM 550 N N . MET A 1 73 ? -1.354 -1.723 -1.871 1.00 97.50 73 MET A N 1
ATOM 551 C CA . MET A 1 73 ? -1.511 -1.338 -3.272 1.00 97.50 73 MET A CA 1
ATOM 552 C C . MET A 1 73 ? -0.196 -0.815 -3.850 1.00 97.50 73 MET A C 1
ATOM 554 O O . MET A 1 73 ? 0.209 0.330 -3.630 1.00 97.50 73 MET A O 1
ATOM 558 N N . ASN A 1 74 ? 0.442 -1.672 -4.641 1.00 96.62 74 ASN A N 1
ATOM 559 C CA . ASN A 1 74 ? 1.577 -1.310 -5.478 1.00 96.62 74 ASN A CA 1
ATOM 560 C C . ASN A 1 74 ? 1.108 -0.805 -6.851 1.00 96.62 74 ASN A C 1
ATOM 562 O O . ASN A 1 74 ? -0.023 -1.048 -7.271 1.00 96.62 74 ASN A O 1
ATOM 566 N N . HIS A 1 75 ? 2.000 -0.119 -7.561 1.00 96.88 75 HIS A N 1
ATOM 567 C CA . HIS A 1 75 ? 1.805 0.280 -8.952 1.00 96.88 75 HIS A CA 1
ATOM 568 C C . HIS A 1 75 ? 3.071 -0.017 -9.754 1.00 96.88 75 HIS A C 1
ATOM 570 O O . HIS A 1 75 ? 4.164 -0.006 -9.192 1.00 96.88 75 HIS A O 1
ATOM 576 N N . THR A 1 76 ? 2.911 -0.232 -11.057 1.00 96.62 76 THR A N 1
ATOM 577 C CA . THR A 1 76 ? 4.021 -0.377 -12.010 1.00 96.62 76 THR A CA 1
ATOM 578 C C . THR A 1 76 ? 4.740 0.951 -12.239 1.00 96.62 76 THR A C 1
ATOM 580 O O . THR A 1 76 ? 4.146 2.020 -12.054 1.00 96.62 76 THR A O 1
ATOM 583 N N . ASP A 1 77 ? 5.975 0.890 -12.727 1.00 97.06 77 ASP A N 1
ATOM 584 C CA . ASP A 1 77 ? 6.870 2.029 -12.932 1.00 97.06 77 ASP A CA 1
ATOM 585 C C . ASP A 1 77 ? 7.046 2.866 -11.652 1.00 97.06 77 ASP A C 1
ATOM 587 O O . ASP A 1 77 ? 6.957 4.101 -11.635 1.00 97.06 77 ASP A O 1
ATOM 591 N N . CYS A 1 78 ? 7.235 2.169 -10.529 1.00 97.19 78 CYS A N 1
ATOM 592 C CA . CYS A 1 78 ? 7.404 2.795 -9.226 1.00 97.19 78 CYS A CA 1
ATOM 593 C C . CYS A 1 78 ? 8.854 3.226 -9.002 1.00 97.19 78 CYS A C 1
ATOM 595 O O . CYS A 1 78 ? 9.748 2.391 -8.880 1.00 97.19 78 CYS A O 1
ATOM 597 N N . GLY A 1 79 ? 9.089 4.530 -8.825 1.00 96.62 79 GLY A N 1
ATOM 598 C CA . GLY A 1 79 ? 10.422 5.056 -8.504 1.00 96.62 79 GLY A CA 1
ATOM 599 C C . GLY A 1 79 ? 11.024 4.476 -7.215 1.00 96.62 79 GLY A C 1
ATOM 600 O O . GLY A 1 79 ? 12.234 4.300 -7.134 1.00 96.62 79 GLY A O 1
ATOM 601 N N . GLY A 1 80 ? 10.194 4.083 -6.238 1.00 94.69 80 GLY A N 1
ATOM 602 C CA . GLY A 1 80 ? 10.653 3.393 -5.022 1.00 94.69 80 GLY A CA 1
ATOM 603 C C . GLY A 1 80 ? 11.216 1.988 -5.279 1.00 94.69 80 GLY A C 1
ATOM 604 O O . GLY A 1 80 ? 12.010 1.488 -4.483 1.00 94.69 80 GLY A O 1
ATOM 605 N N . TYR A 1 81 ? 10.849 1.375 -6.405 1.00 96.19 81 TYR A N 1
ATOM 606 C CA . TYR A 1 81 ? 11.400 0.114 -6.905 1.00 96.19 81 TYR A CA 1
ATOM 607 C C . TYR A 1 81 ? 12.479 0.327 -7.982 1.00 96.19 81 TYR A C 1
ATOM 609 O O . TYR A 1 81 ? 13.020 -0.643 -8.491 1.00 96.19 81 TYR A O 1
ATOM 617 N N . GLY A 1 82 ? 12.833 1.579 -8.300 1.00 96.00 82 GLY A N 1
ATOM 618 C CA . GLY A 1 82 ? 13.787 1.919 -9.362 1.00 96.00 82 GLY A CA 1
ATOM 619 C C . GLY A 1 82 ? 13.159 2.129 -10.747 1.00 96.00 82 GLY A C 1
ATOM 620 O O . GLY A 1 82 ? 13.886 2.356 -11.713 1.00 96.00 82 GLY A O 1
ATOM 621 N N . GLY A 1 83 ? 11.825 2.118 -10.846 1.00 95.69 83 GLY A N 1
ATOM 622 C CA . GLY A 1 83 ? 11.080 2.271 -12.101 1.00 95.69 83 GLY A CA 1
ATOM 623 C C . GLY A 1 83 ? 11.249 1.079 -13.046 1.00 95.69 83 GLY A C 1
ATOM 624 O O . GLY A 1 83 ? 11.882 0.083 -12.701 1.00 95.69 83 GLY A O 1
ATOM 625 N N . ARG A 1 84 ? 10.719 1.189 -14.271 1.00 93.69 84 ARG A N 1
ATOM 626 C CA . ARG A 1 84 ? 10.798 0.092 -15.263 1.00 93.69 84 ARG A CA 1
ATOM 627 C C . ARG A 1 84 ? 12.222 -0.363 -15.582 1.00 93.69 84 ARG A C 1
ATOM 629 O O . ARG A 1 84 ? 12.433 -1.527 -15.885 1.00 93.69 84 ARG A O 1
ATOM 636 N N . ALA A 1 85 ? 13.198 0.539 -15.498 1.00 95.75 85 ALA A N 1
ATOM 637 C CA . ALA A 1 85 ? 14.596 0.231 -15.797 1.00 95.75 85 ALA A CA 1
ATOM 638 C C . ALA A 1 85 ? 15.256 -0.717 -14.777 1.00 95.75 85 ALA A C 1
ATOM 640 O O . ALA A 1 85 ? 16.325 -1.249 -15.059 1.00 95.75 85 ALA A O 1
ATOM 641 N N . ALA A 1 86 ? 14.647 -0.913 -13.603 1.00 96.38 86 ALA A N 1
ATOM 642 C CA . ALA A 1 86 ? 15.144 -1.833 -12.583 1.00 96.38 86 ALA A CA 1
ATOM 643 C C . ALA A 1 86 ? 14.724 -3.295 -12.816 1.00 96.38 86 ALA A C 1
ATOM 645 O O . ALA A 1 86 ? 15.181 -4.174 -12.086 1.00 96.38 86 ALA A O 1
ATOM 646 N N . PHE A 1 87 ? 13.872 -3.560 -13.810 1.00 96.81 87 PHE A N 1
ATOM 647 C CA . PHE A 1 87 ? 13.335 -4.885 -14.099 1.00 96.81 87 PHE A CA 1
ATOM 648 C C . PHE A 1 87 ? 13.578 -5.273 -15.556 1.00 96.81 87 PHE A C 1
ATOM 650 O O . PHE A 1 87 ? 13.509 -4.440 -16.457 1.00 96.81 87 PHE A O 1
ATOM 657 N N . ASP A 1 88 ? 13.799 -6.565 -15.795 1.00 97.00 88 ASP A N 1
ATOM 658 C CA . ASP A 1 88 ? 14.034 -7.092 -17.144 1.00 97.00 88 ASP A CA 1
ATOM 659 C C . ASP A 1 88 ? 12.761 -7.106 -18.011 1.00 97.00 88 ASP A C 1
ATOM 661 O O . ASP A 1 88 ? 12.832 -7.152 -19.239 1.00 97.00 88 ASP A O 1
ATOM 665 N N . SER A 1 89 ? 11.581 -7.109 -17.382 1.00 97.69 89 SER A N 1
ATOM 666 C CA . SER A 1 89 ? 10.276 -7.098 -18.051 1.00 97.69 89 SER A CA 1
ATOM 667 C C . SER A 1 89 ? 9.148 -6.692 -17.099 1.00 97.69 89 SER A C 1
ATOM 669 O O . SER A 1 89 ? 9.305 -6.741 -15.879 1.00 97.69 89 SER A O 1
ATOM 671 N N . ASP A 1 90 ? 7.979 -6.376 -17.660 1.00 96.75 90 ASP A N 1
ATOM 672 C CA . ASP A 1 90 ? 6.754 -6.084 -16.903 1.00 96.75 90 ASP A CA 1
ATOM 673 C C . ASP A 1 90 ? 6.305 -7.269 -16.024 1.00 96.75 90 ASP A C 1
ATOM 675 O O . ASP A 1 90 ? 5.760 -7.064 -14.938 1.00 96.75 90 ASP A O 1
ATOM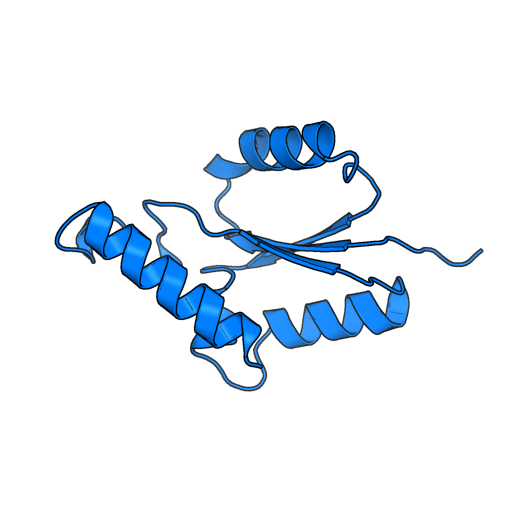 679 N N . GLU A 1 91 ? 6.558 -8.513 -16.452 1.00 97.69 91 GLU A N 1
ATOM 680 C CA . GLU A 1 91 ? 6.264 -9.694 -15.627 1.00 97.69 91 GLU A CA 1
ATOM 681 C C . GLU A 1 91 ? 7.241 -9.795 -14.452 1.00 97.69 91 GLU A C 1
ATOM 683 O O . GLU A 1 91 ? 6.811 -10.026 -13.327 1.00 97.69 91 GLU A O 1
ATOM 688 N N . ALA A 1 92 ? 8.534 -9.538 -14.679 1.00 97.88 92 ALA A N 1
ATOM 689 C CA . ALA A 1 92 ? 9.532 -9.525 -13.608 1.00 97.88 92 ALA A CA 1
ATOM 690 C C . ALA A 1 92 ? 9.240 -8.425 -12.569 1.00 97.88 92 ALA A C 1
ATOM 692 O O . ALA A 1 92 ? 9.355 -8.662 -11.365 1.00 97.88 92 ALA A O 1
ATOM 693 N N . GLU A 1 93 ? 8.799 -7.243 -13.018 1.00 97.94 93 GLU A N 1
ATOM 694 C CA . GLU A 1 93 ? 8.299 -6.181 -12.137 1.00 97.94 93 GLU A CA 1
ATOM 695 C C . GLU A 1 93 ? 7.124 -6.694 -11.295 1.00 97.94 93 GLU A C 1
ATOM 697 O O . GLU A 1 93 ? 7.154 -6.643 -10.061 1.00 97.94 93 GLU A O 1
ATOM 702 N N . ARG A 1 94 ? 6.101 -7.253 -11.948 1.00 97.31 94 ARG A N 1
ATOM 703 C CA . ARG A 1 94 ? 4.912 -7.789 -11.279 1.00 97.31 94 ARG A CA 1
ATOM 704 C C . ARG A 1 94 ? 5.259 -8.866 -10.250 1.00 97.31 94 ARG A C 1
ATOM 706 O O . ARG A 1 94 ? 4.725 -8.831 -9.140 1.00 97.31 94 ARG A O 1
ATOM 713 N N . GLU A 1 95 ? 6.131 -9.808 -10.593 1.00 97.75 95 GLU A N 1
ATOM 714 C CA . GLU A 1 95 ? 6.580 -10.870 -9.692 1.00 97.75 95 GLU A CA 1
ATOM 715 C C . GLU A 1 95 ? 7.303 -10.303 -8.467 1.00 97.75 95 GLU A C 1
ATOM 717 O O . GLU A 1 95 ? 6.979 -10.697 -7.343 1.00 97.75 95 GLU A O 1
ATOM 722 N N . GLY A 1 96 ? 8.198 -9.329 -8.661 1.00 96.81 96 GLY A N 1
ATOM 723 C CA . GLY A 1 96 ? 8.888 -8.634 -7.573 1.00 96.81 96 GLY A CA 1
ATOM 724 C C . GLY A 1 96 ? 7.917 -7.929 -6.623 1.00 96.81 96 GLY A C 1
ATOM 725 O O . GLY A 1 96 ? 7.958 -8.144 -5.411 1.00 96.81 96 GLY A O 1
ATOM 726 N N . HIS A 1 97 ? 6.963 -7.168 -7.165 1.00 97.25 97 HIS A N 1
ATOM 727 C CA . HIS A 1 97 ? 5.923 -6.525 -6.359 1.00 97.25 97 HIS A CA 1
ATOM 728 C C . HIS A 1 97 ? 5.063 -7.532 -5.584 1.00 97.25 97 HIS A C 1
ATOM 730 O O . HIS A 1 97 ? 4.704 -7.275 -4.435 1.00 97.25 97 HIS A O 1
ATOM 736 N N . VAL A 1 98 ? 4.697 -8.665 -6.193 1.00 97.44 98 VAL A N 1
ATOM 737 C CA . VAL A 1 98 ? 3.908 -9.714 -5.527 1.00 97.44 98 VAL A CA 1
ATOM 738 C C . VAL A 1 98 ? 4.716 -10.405 -4.431 1.00 97.44 98 VAL A C 1
ATOM 740 O O . VAL A 1 98 ? 4.149 -10.721 -3.382 1.00 97.44 98 VAL A O 1
ATOM 743 N N . ALA A 1 99 ? 6.012 -10.634 -4.643 1.00 97.56 99 ALA A N 1
ATOM 744 C CA . ALA A 1 99 ? 6.900 -11.191 -3.630 1.00 97.56 99 ALA A CA 1
ATOM 745 C C . ALA A 1 99 ? 6.981 -10.273 -2.402 1.00 97.56 99 ALA A C 1
ATOM 747 O O . ALA A 1 99 ? 6.713 -10.736 -1.292 1.00 97.56 99 ALA A O 1
ATOM 748 N N . ASP A 1 100 ? 7.212 -8.972 -2.603 1.00 97.19 100 ASP A N 1
ATOM 749 C CA . ASP A 1 100 ? 7.240 -7.992 -1.511 1.00 97.19 100 ASP A CA 1
ATOM 750 C C . ASP A 1 100 ? 5.878 -7.882 -0.808 1.00 97.19 100 ASP A C 1
ATOM 752 O O . ASP A 1 100 ? 5.817 -7.881 0.417 1.00 97.19 100 ASP A O 1
ATOM 756 N N . MET A 1 101 ? 4.754 -7.887 -1.536 1.00 96.88 101 MET A N 1
ATOM 757 C CA . MET A 1 101 ? 3.424 -7.883 -0.904 1.00 96.88 101 MET A CA 1
ATOM 758 C C . MET A 1 101 ? 3.155 -9.145 -0.069 1.00 96.88 101 MET A C 1
ATOM 760 O O . MET A 1 101 ? 2.475 -9.073 0.956 1.00 96.88 101 MET A O 1
ATOM 764 N N . ARG A 1 102 ? 3.678 -10.309 -0.477 1.00 97.50 102 ARG A N 1
ATOM 765 C CA . ARG A 1 102 ? 3.581 -11.546 0.316 1.00 97.50 102 ARG A CA 1
ATOM 766 C C . ARG A 1 102 ? 4.461 -11.491 1.560 1.00 97.50 102 ARG A C 1
ATOM 768 O O . ARG A 1 102 ? 4.003 -11.925 2.611 1.00 97.50 102 ARG A O 1
ATOM 775 N N . ALA A 1 103 ? 5.677 -10.960 1.440 1.00 97.25 103 ALA A N 1
ATOM 776 C CA . ALA A 1 103 ? 6.576 -10.757 2.572 1.00 97.25 103 ALA A CA 1
ATOM 777 C C . ALA A 1 103 ? 5.972 -9.774 3.585 1.00 97.25 103 ALA A C 1
ATOM 779 O O . ALA A 1 103 ? 5.895 -10.090 4.767 1.00 97.25 103 ALA A O 1
ATOM 780 N N . ALA A 1 104 ? 5.437 -8.647 3.109 1.00 96.25 104 ALA A N 1
ATOM 781 C CA . ALA A 1 104 ? 4.755 -7.658 3.937 1.00 96.25 104 ALA A CA 1
ATOM 782 C C . ALA A 1 104 ? 3.538 -8.236 4.674 1.00 96.25 104 ALA A C 1
ATOM 784 O O . ALA A 1 104 ? 3.323 -7.927 5.835 1.00 96.25 104 ALA A O 1
ATOM 785 N N . LYS A 1 105 ? 2.756 -9.110 4.026 1.00 95.12 105 LYS A N 1
ATOM 786 C CA . LYS A 1 105 ? 1.613 -9.792 4.659 1.00 95.12 105 LYS A CA 1
ATOM 787 C C . LYS A 1 105 ? 2.024 -10.764 5.778 1.00 95.12 105 LYS A C 1
ATOM 789 O O . LYS A 1 105 ? 1.181 -11.140 6.587 1.00 95.12 105 LYS A O 1
ATOM 794 N N . ALA A 1 106 ? 3.259 -11.261 5.754 1.00 94.00 106 ALA A N 1
ATOM 795 C CA . ALA A 1 106 ? 3.742 -12.253 6.711 1.00 94.00 106 ALA A CA 1
ATOM 796 C C . ALA A 1 106 ? 4.281 -11.637 8.014 1.00 94.00 106 ALA A C 1
ATOM 798 O O . ALA A 1 106 ? 4.577 -12.395 8.939 1.00 94.00 106 ALA A O 1
ATOM 799 N N . LYS A 1 107 ? 4.415 -10.307 8.065 1.00 89.12 107 LYS A N 1
ATOM 800 C CA . LYS A 1 107 ? 4.680 -9.530 9.278 1.00 89.12 107 LYS A CA 1
ATOM 801 C C . LYS A 1 107 ? 3.360 -9.226 9.990 1.00 89.12 107 LYS A C 1
ATOM 803 O O . LYS A 1 107 ? 3.334 -9.368 11.232 1.00 89.12 107 LYS A O 1
#

Radius of gyration: 14.11 Å; chains: 1; bounding box: 33×24×37 Å

pLDDT: mean 96.23, std 4.89, range [54.41, 98.62]